Protein AF-A0A3R7EW18-F1 (afdb_monomer)

Mean predicted aligned error: 2.16 Å

Foldseek 3Di:
DDDDAAEDEDEDPDQVVVVCCCCPVVVWAWDDDDPAWTWTDDPNHIYMYGD

Secondary structure (DSSP, 8-state):
------EEEEE-S-HHHHHHIIIIIT-PEEEEEETTEEEEEETTEEEEEE-

Sequence (51 aa):
MIKTVWCVTFYVSDLKRAAKFYEE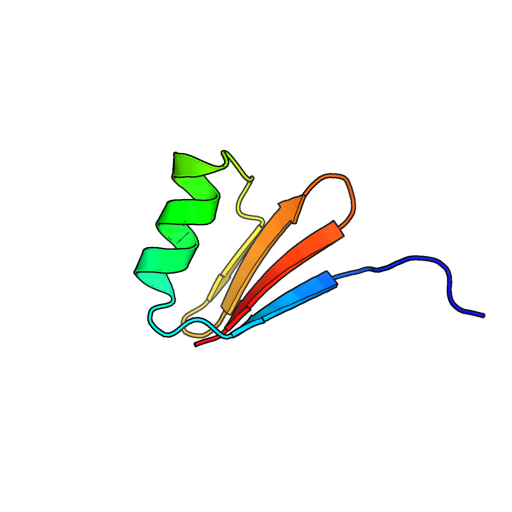TLGLEKKYEFSSYVGFECGGVEIGLIP

Solvent-accessible surface area (backbone atoms only — not comparable to full-atom values): 3067 Å² total; per-residue (Å²): 133,93,86,75,76,61,66,52,75,44,80,34,100,46,54,70,64,49,51,49,42,45,36,72,73,68,63,35,51,75,74,44,84,54,101,68,37,38,31,26,54,56,95,84,28,35,42,34,39,30,96

Structure (mmCIF, N/CA/C/O backbone):
data_AF-A0A3R7EW18-F1
#
_entry.id   AF-A0A3R7EW18-F1
#
loop_
_atom_site.group_PDB
_atom_site.id
_atom_site.type_symbol
_atom_site.label_atom_id
_atom_site.label_alt_id
_atom_site.label_comp_id
_atom_site.label_asym_id
_atom_site.label_entity_id
_atom_site.label_seq_id
_atom_site.pdbx_PDB_ins_code
_atom_site.Cartn_x
_atom_site.Cartn_y
_atom_site.Cartn_z
_atom_site.occupancy
_atom_site.B_iso_or_equiv
_atom_site.auth_seq_id
_atom_site.auth_comp_id
_atom_site.auth_asym_id
_atom_site.auth_atom_id
_atom_site.pdbx_PDB_model_num
ATOM 1 N N . MET A 1 1 ? -9.039 -17.874 15.366 1.00 84.06 1 MET A N 1
ATOM 2 C CA . MET A 1 1 ? -10.275 -17.171 14.951 1.00 84.06 1 MET A CA 1
ATOM 3 C C . MET A 1 1 ? -9.861 -15.897 14.222 1.00 84.06 1 MET A C 1
ATOM 5 O O . MET A 1 1 ? -9.098 -15.135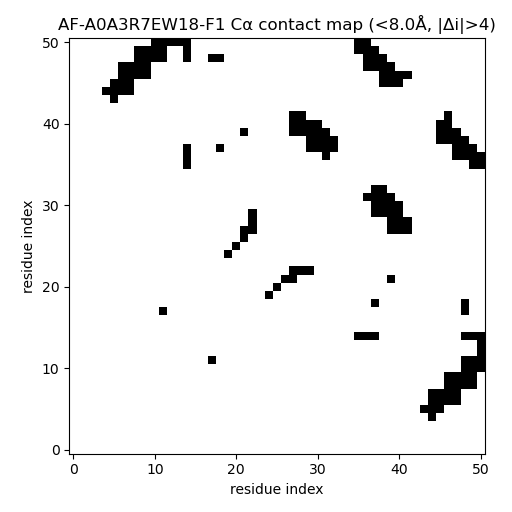 14.804 1.00 84.06 1 MET A O 1
ATOM 9 N N . ILE A 1 2 ? -10.274 -15.701 12.968 1.00 92.00 2 ILE A N 1
ATOM 10 C CA . ILE A 1 2 ? -9.945 -14.500 12.172 1.00 92.00 2 ILE A CA 1
ATOM 11 C C . ILE A 1 2 ? -10.746 -13.304 12.717 1.00 92.00 2 ILE A C 1
ATOM 13 O O . ILE A 1 2 ? -11.891 -13.487 13.128 1.00 92.00 2 ILE A O 1
ATOM 17 N N . LYS A 1 3 ? -10.136 -12.112 12.782 1.00 92.56 3 LYS A N 1
ATOM 18 C CA . LYS A 1 3 ? -10.741 -10.912 13.397 1.00 92.56 3 LYS A CA 1
ATOM 19 C C . LYS A 1 3 ? -11.122 -9.841 12.381 1.00 92.56 3 LYS A C 1
ATOM 21 O O . LYS A 1 3 ? -12.235 -9.340 12.432 1.00 92.56 3 LYS A O 1
ATOM 26 N N . THR A 1 4 ? -10.206 -9.501 11.482 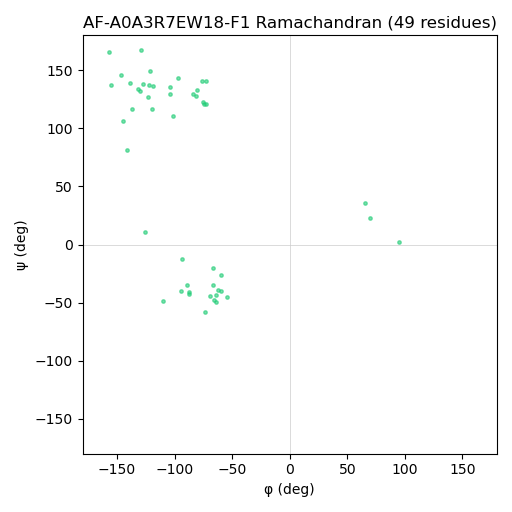1.00 94.06 4 THR A N 1
ATOM 27 C CA . THR A 1 4 ? -10.407 -8.482 10.449 1.00 94.06 4 THR A CA 1
ATOM 28 C C . THR A 1 4 ? -9.456 -8.731 9.282 1.00 94.06 4 THR A C 1
ATOM 30 O O . THR A 1 4 ? -8.491 -9.489 9.420 1.00 94.06 4 THR A O 1
ATOM 33 N N . VAL A 1 5 ? -9.720 -8.080 8.153 1.00 94.38 5 VAL A N 1
ATOM 34 C CA . VAL A 1 5 ? -8.733 -7.919 7.087 1.00 94.38 5 VAL A CA 1
ATOM 35 C C . VAL A 1 5 ? -7.730 -6.868 7.547 1.00 94.38 5 VAL A C 1
ATOM 37 O O . VAL A 1 5 ? -8.111 -5.749 7.872 1.00 94.38 5 VAL A O 1
ATOM 40 N N . TRP A 1 6 ? -6.460 -7.255 7.623 1.00 95.12 6 TRP A N 1
ATOM 41 C CA . TRP A 1 6 ? -5.384 -6.351 8.025 1.00 95.12 6 TRP A CA 1
ATOM 42 C C . TRP A 1 6 ? -4.813 -5.575 6.831 1.00 95.12 6 TRP A C 1
ATOM 44 O O . TRP A 1 6 ? -4.611 -4.369 6.924 1.00 95.12 6 TRP A O 1
ATOM 54 N N . CYS A 1 7 ? -4.603 -6.254 5.700 1.00 96.56 7 CYS A N 1
ATOM 55 C CA . CYS A 1 7 ? -4.004 -5.673 4.503 1.00 96.56 7 CYS A CA 1
ATOM 56 C C . CYS A 1 7 ? -4.594 -6.301 3.234 1.00 96.56 7 CYS A C 1
ATOM 58 O O . CYS A 1 7 ? -4.910 -7.496 3.215 1.00 96.56 7 CYS A O 1
ATOM 60 N N . VAL A 1 8 ? -4.717 -5.494 2.181 1.00 97.50 8 VAL A N 1
ATOM 61 C CA . VAL A 1 8 ? -4.981 -5.924 0.805 1.00 97.50 8 VAL A CA 1
ATOM 62 C C . VAL A 1 8 ? -3.817 -5.455 -0.063 1.00 97.50 8 VAL A C 1
ATOM 64 O O . VAL A 1 8 ? -3.594 -4.256 -0.212 1.00 97.50 8 VAL A O 1
ATOM 67 N N . THR A 1 9 ? -3.076 -6.398 -0.644 1.00 98.19 9 THR A N 1
ATOM 68 C CA . THR A 1 9 ? -1.912 -6.093 -1.486 1.00 98.19 9 THR A CA 1
ATOM 69 C C . THR A 1 9 ? -2.232 -6.277 -2.968 1.00 98.19 9 THR A C 1
ATOM 71 O O . THR A 1 9 ? -2.716 -7.333 -3.376 1.00 98.19 9 THR A O 1
ATOM 74 N N . PHE A 1 10 ? -1.924 -5.265 -3.777 1.00 98.50 10 PHE A N 1
ATOM 75 C CA . PHE A 1 10 ? -2.050 -5.287 -5.231 1.00 98.50 10 PHE A CA 1
ATOM 76 C C . PHE A 1 10 ? -0.683 -5.446 -5.898 1.00 98.50 10 PHE A C 1
ATOM 78 O O . PHE A 1 10 ? 0.271 -4.747 -5.552 1.00 98.50 10 PHE A O 1
ATOM 85 N N . TYR A 1 11 ? -0.622 -6.320 -6.903 1.00 98.38 11 TYR A N 1
ATOM 86 C CA . TYR A 1 11 ? 0.490 -6.359 -7.850 1.00 98.38 11 TYR A CA 1
ATOM 87 C C . TYR A 1 11 ? 0.281 -5.289 -8.923 1.00 98.38 11 TYR A C 1
ATOM 89 O O . TYR A 1 11 ? -0.792 -5.222 -9.530 1.00 98.38 11 TYR A O 1
ATOM 97 N N . VAL A 1 12 ? 1.284 -4.444 -9.149 1.00 98.25 12 VAL A N 1
ATOM 98 C CA . VAL A 1 12 ? 1.198 -3.281 -10.038 1.00 98.25 12 VAL A CA 1
ATOM 99 C C . VAL A 1 12 ? 2.382 -3.235 -10.991 1.00 98.25 12 VAL A C 1
ATOM 101 O O . VAL A 1 12 ? 3.523 -3.326 -10.585 1.00 98.25 12 VAL A O 1
ATOM 104 N N . SER A 1 13 ? 2.143 -2.993 -12.277 1.00 97.75 13 SER A N 1
ATOM 105 C CA . SER A 1 13 ? 3.223 -3.001 -13.276 1.00 97.75 13 SER A CA 1
ATOM 106 C C . SER A 1 13 ? 4.258 -1.875 -13.116 1.00 97.75 13 SER A C 1
ATOM 108 O O . SER A 1 13 ? 5.340 -1.945 -13.689 1.00 97.75 13 SER A O 1
ATOM 110 N N . ASP A 1 14 ?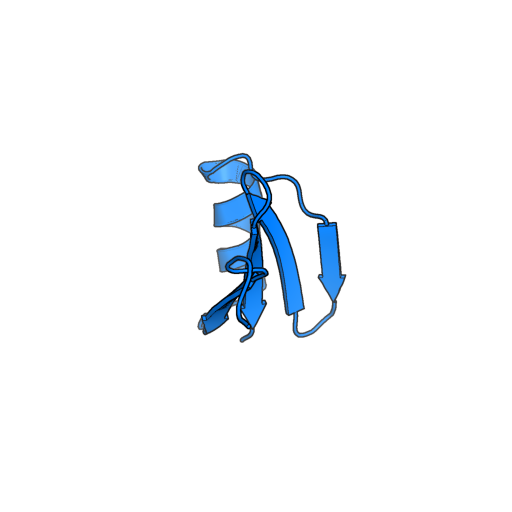 3.906 -0.798 -12.409 1.00 97.94 14 ASP A N 1
ATOM 111 C CA . ASP A 1 14 ? 4.785 0.337 -12.115 1.00 97.94 14 ASP A CA 1
ATOM 112 C C . ASP A 1 14 ? 4.464 0.866 -10.712 1.00 97.94 14 ASP A C 1
ATOM 114 O O . ASP A 1 14 ? 3.434 1.516 -10.493 1.00 97.94 14 ASP A O 1
ATOM 118 N N . LEU A 1 15 ? 5.356 0.576 -9.760 1.00 98.31 15 LEU A N 1
ATOM 119 C CA . LEU A 1 15 ? 5.172 0.925 -8.353 1.00 98.31 15 LEU A CA 1
ATOM 120 C C . LEU A 1 15 ? 5.080 2.442 -8.134 1.00 98.31 15 LEU A C 1
ATOM 122 O O . LEU A 1 15 ? 4.248 2.896 -7.352 1.00 98.31 15 LEU A O 1
ATOM 126 N N . LYS A 1 16 ? 5.887 3.239 -8.847 1.00 97.69 16 LYS A N 1
ATOM 127 C CA . LYS A 1 16 ? 5.915 4.703 -8.681 1.00 97.69 16 LYS A CA 1
ATOM 128 C C . LYS A 1 16 ? 4.634 5.338 -9.202 1.00 97.69 16 LYS A C 1
ATOM 130 O O . LYS A 1 16 ? 4.053 6.199 -8.542 1.00 97.69 16 LYS A O 1
ATOM 135 N N . ARG A 1 17 ? 4.174 4.901 -10.377 1.00 98.25 17 ARG A N 1
ATOM 136 C CA . ARG A 1 17 ? 2.920 5.377 -10.966 1.00 98.25 17 ARG A CA 1
ATOM 137 C C . ARG A 1 17 ? 1.724 5.002 -10.095 1.00 98.25 17 ARG A C 1
ATOM 139 O O . ARG A 1 17 ? 0.845 5.839 -9.901 1.00 98.25 17 ARG A O 1
ATOM 146 N N . ALA A 1 18 ? 1.687 3.774 -9.579 1.00 98.50 18 ALA A N 1
ATOM 147 C CA . ALA A 1 18 ? 0.613 3.331 -8.700 1.00 98.50 18 ALA A CA 1
ATOM 148 C C . ALA A 1 18 ? 0.621 4.110 -7.378 1.00 98.50 18 ALA A C 1
ATOM 150 O O . ALA A 1 18 ? -0.408 4.664 -7.006 1.00 98.50 18 ALA A O 1
ATOM 151 N N . ALA A 1 19 ? 1.777 4.250 -6.722 1.00 98.31 19 ALA A N 1
ATOM 152 C CA . ALA A 1 19 ? 1.894 5.022 -5.486 1.00 98.31 19 ALA A CA 1
ATOM 153 C C . ALA A 1 19 ? 1.364 6.455 -5.653 1.00 98.31 19 ALA A C 1
ATOM 155 O O . ALA A 1 19 ? 0.549 6.899 -4.849 1.00 98.31 19 ALA A O 1
ATOM 156 N N . LYS A 1 20 ? 1.722 7.131 -6.754 1.00 98.31 20 LYS A N 1
ATOM 157 C CA . LYS A 1 20 ? 1.210 8.470 -7.077 1.00 98.31 20 LYS A CA 1
ATOM 158 C C . LYS A 1 20 ? -0.316 8.507 -7.225 1.00 98.31 20 LYS A C 1
ATOM 160 O O . LYS A 1 20 ? -0.951 9.456 -6.783 1.00 98.31 20 LYS A O 1
ATOM 165 N N . PHE A 1 21 ? -0.917 7.491 -7.842 1.00 98.56 21 PHE A N 1
ATOM 166 C CA . PHE A 1 21 ? -2.373 7.408 -7.978 1.00 98.56 21 PHE A CA 1
ATOM 167 C C . PHE A 1 21 ? -3.065 7.278 -6.613 1.00 98.56 21 PHE A C 1
ATOM 169 O O . PHE A 1 21 ? -3.984 8.042 -6.320 1.00 98.56 21 PHE A O 1
ATOM 176 N N . TYR A 1 22 ? -2.611 6.353 -5.764 1.00 98.31 22 TYR A N 1
ATOM 177 C CA . TYR A 1 22 ? -3.213 6.152 -4.441 1.00 98.31 22 TYR A CA 1
ATOM 178 C C . TYR A 1 22 ? -2.990 7.359 -3.512 1.00 98.31 22 TYR A C 1
ATOM 180 O O . TYR A 1 22 ? -3.892 7.720 -2.760 1.00 98.31 22 TYR A O 1
ATOM 188 N N . GLU A 1 23 ? -1.845 8.034 -3.616 1.00 98.31 23 GLU A N 1
ATOM 189 C CA . GLU A 1 23 ? -1.540 9.241 -2.842 1.00 98.31 23 GLU A CA 1
ATOM 190 C C . GLU A 1 23 ? -2.319 10.467 -3.340 1.00 98.31 23 GLU A C 1
ATOM 192 O O . GLU A 1 23 ? -3.079 11.071 -2.592 1.00 98.31 23 GLU A O 1
ATOM 197 N N . GLU A 1 24 ? -2.175 10.839 -4.612 1.00 98.38 24 GLU A N 1
ATOM 198 C CA . GLU A 1 24 ? -2.677 12.125 -5.112 1.00 98.38 24 GLU A CA 1
ATOM 199 C C . GLU A 1 24 ? -4.119 12.054 -5.620 1.00 98.38 24 GLU A C 1
ATOM 201 O O . GLU A 1 24 ? -4.865 13.022 -5.497 1.00 98.38 24 GLU A O 1
ATOM 206 N N . THR A 1 25 ? -4.522 10.930 -6.225 1.00 98.19 25 THR A N 1
ATOM 207 C CA . THR A 1 25 ? -5.874 10.796 -6.800 1.00 98.19 25 THR A CA 1
ATOM 208 C C . THR A 1 25 ? -6.875 10.316 -5.760 1.00 98.19 25 THR A C 1
ATOM 210 O O . THR A 1 25 ? -8.001 10.807 -5.728 1.00 98.19 25 THR A O 1
ATOM 213 N N . LEU A 1 26 ? -6.477 9.361 -4.915 1.00 97.44 26 LEU A N 1
ATOM 214 C CA . LEU A 1 26 ? -7.341 8.842 -3.853 1.00 97.44 26 LEU A CA 1
ATOM 215 C C . LEU A 1 26 ? -7.139 9.553 -2.511 1.00 97.44 26 LEU A C 1
ATOM 217 O O . LEU A 1 26 ? -7.975 9.394 -1.624 1.00 97.44 26 LEU A O 1
ATOM 221 N N . GLY A 1 27 ? -6.076 10.349 -2.361 1.00 97.81 27 GLY A N 1
ATOM 222 C CA . GLY A 1 27 ? -5.814 11.101 -1.134 1.00 97.81 27 GLY A CA 1
ATOM 223 C C . GLY A 1 27 ? -5.421 10.217 0.048 1.00 97.81 27 GLY A C 1
ATOM 224 O O . GLY A 1 27 ? -5.647 10.617 1.190 1.00 97.81 27 GLY A O 1
ATOM 225 N N . LEU A 1 28 ? -4.908 9.005 -0.197 1.00 98.12 28 LEU A N 1
ATOM 226 C CA . LEU A 1 28 ? -4.555 8.093 0.887 1.00 98.12 28 LEU A CA 1
ATOM 227 C C . LEU A 1 28 ? -3.248 8.511 1.556 1.00 98.12 28 LEU A C 1
ATOM 229 O O . LEU A 1 28 ? -2.273 8.876 0.898 1.00 98.12 28 LEU A O 1
ATOM 233 N N . GLU A 1 29 ? -3.210 8.380 2.880 1.00 97.44 29 GLU A N 1
ATOM 234 C CA . GLU A 1 29 ? -2.006 8.632 3.662 1.00 97.44 29 GLU A CA 1
ATOM 235 C C . GLU A 1 29 ? -0.998 7.501 3.446 1.00 97.44 29 GLU A C 1
ATOM 237 O O . GLU A 1 29 ? -1.272 6.327 3.719 1.00 97.44 29 GLU A O 1
ATOM 242 N N . LYS A 1 30 ? 0.193 7.853 2.961 1.00 97.44 30 LYS A N 1
ATOM 243 C CA . LYS A 1 30 ? 1.292 6.906 2.792 1.00 97.44 30 LYS A CA 1
ATOM 244 C C . LYS A 1 30 ? 1.920 6.583 4.147 1.00 97.44 30 LYS A C 1
ATOM 246 O O . LYS A 1 30 ? 2.423 7.469 4.831 1.00 97.44 30 LYS A O 1
ATOM 251 N N . LYS A 1 31 ? 1.934 5.300 4.504 1.00 96.75 31 LYS A N 1
ATOM 252 C CA . LYS A 1 31 ? 2.533 4.790 5.748 1.00 96.75 31 LYS A CA 1
ATOM 253 C C . LYS A 1 31 ? 3.964 4.309 5.565 1.00 96.75 31 LYS A C 1
ATOM 255 O O . LYS A 1 31 ? 4.804 4.535 6.432 1.00 96.75 31 LYS A O 1
ATOM 260 N N . TYR A 1 32 ? 4.231 3.636 4.448 1.00 94.50 32 TYR A N 1
ATOM 261 C CA . TYR A 1 32 ? 5.516 3.001 4.174 1.00 94.50 32 TYR A CA 1
ATOM 262 C C . TYR A 1 32 ? 5.921 3.224 2.723 1.00 94.50 32 TYR A C 1
ATOM 264 O O . TYR A 1 32 ? 5.095 3.085 1.822 1.00 94.50 32 TYR A O 1
ATOM 272 N N . GLU A 1 33 ? 7.202 3.504 2.494 1.00 96.44 33 GLU A N 1
ATOM 273 C CA . GLU A 1 33 ? 7.787 3.577 1.157 1.00 96.44 33 GLU A CA 1
ATOM 274 C C . GLU A 1 33 ? 9.146 2.871 1.153 1.00 96.44 33 GLU A C 1
ATOM 276 O O . GLU A 1 33 ? 10.086 3.274 1.839 1.00 96.44 33 GLU A O 1
ATOM 281 N N . PHE A 1 34 ? 9.234 1.795 0.375 1.00 96.38 34 PHE A N 1
ATOM 282 C CA . PHE A 1 34 ? 10.439 1.012 0.129 1.00 96.38 34 PHE A CA 1
ATOM 283 C C . PHE A 1 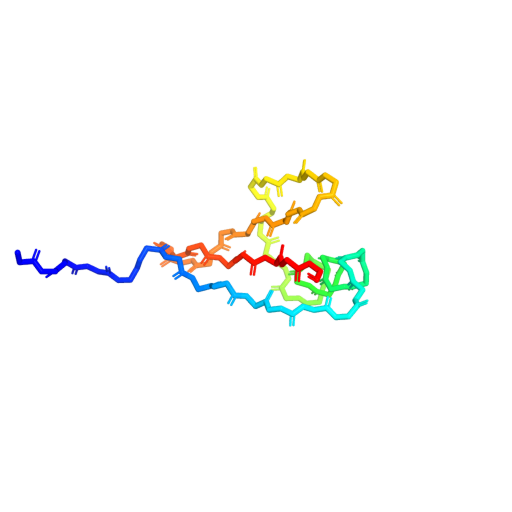34 ? 10.639 0.838 -1.380 1.00 96.38 34 PHE A C 1
ATOM 285 O O . PHE A 1 34 ? 9.736 1.072 -2.181 1.00 96.38 34 PHE A O 1
ATOM 292 N N . SER A 1 35 ? 11.818 0.366 -1.790 1.00 94.81 35 SER A N 1
ATOM 293 C CA . SER A 1 35 ? 12.140 0.162 -3.211 1.00 94.81 35 SER A CA 1
ATOM 294 C C . SER A 1 35 ? 11.206 -0.820 -3.931 1.00 94.81 35 SER A C 1
ATOM 296 O O . SER A 1 35 ? 11.039 -0.715 -5.143 1.00 94.81 35 SER A O 1
ATOM 298 N N . SER A 1 36 ? 10.605 -1.762 -3.201 1.00 96.31 36 SER A N 1
ATOM 299 C CA . SER A 1 36 ? 9.731 -2.811 -3.736 1.00 96.31 36 SER A CA 1
ATOM 300 C C . SER A 1 36 ? 8.358 -2.871 -3.061 1.00 96.31 36 SER A C 1
ATOM 302 O O . SER A 1 36 ? 7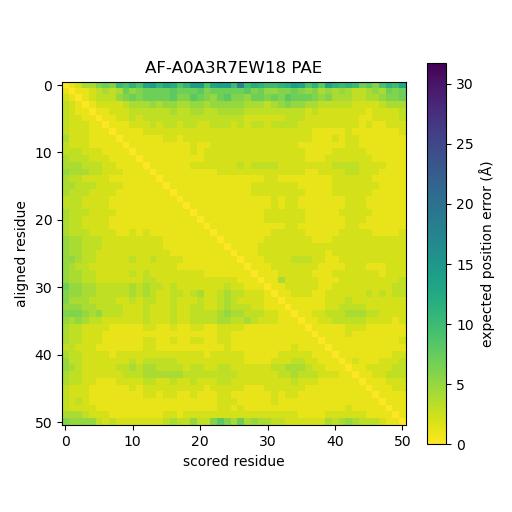.648 -3.859 -3.233 1.00 96.31 36 SER A O 1
ATOM 304 N N . TYR A 1 37 ? 8.002 -1.875 -2.246 1.00 98.06 37 TYR A N 1
ATOM 305 C CA . TYR A 1 37 ? 6.731 -1.862 -1.527 1.00 98.06 37 TYR A CA 1
ATOM 306 C C . TYR A 1 37 ? 6.287 -0.447 -1.181 1.00 98.06 37 TYR A C 1
ATOM 308 O O . TYR A 1 37 ? 7.090 0.345 -0.690 1.00 98.06 37 TYR A O 1
ATOM 316 N N . VAL A 1 38 ? 5.001 -0.155 -1.351 1.00 98.50 38 VAL A N 1
ATOM 317 C CA . VAL A 1 38 ? 4.376 1.054 -0.797 1.00 98.50 38 VAL A CA 1
ATOM 318 C C . VAL A 1 38 ? 3.109 0.657 -0.053 1.00 98.50 38 VAL A C 1
ATOM 320 O O . VAL A 1 38 ? 2.309 -0.111 -0.579 1.00 98.50 38 VAL A O 1
ATOM 323 N N . GLY A 1 39 ? 2.936 1.170 1.164 1.00 98.38 39 GLY A N 1
ATOM 324 C CA . GLY A 1 39 ? 1.766 0.910 2.002 1.00 98.38 39 GLY A CA 1
ATOM 325 C C . GLY A 1 39 ? 1.000 2.193 2.310 1.00 98.38 39 GLY A C 1
ATOM 326 O O . GLY A 1 39 ? 1.613 3.202 2.667 1.00 98.38 39 GLY A O 1
ATOM 327 N N . PHE A 1 40 ? -0.326 2.140 2.216 1.00 98.62 40 PHE A N 1
ATOM 328 C CA . PHE A 1 40 ? -1.238 3.247 2.508 1.00 98.62 40 PHE A CA 1
ATOM 329 C C . PHE A 1 40 ? -2.237 2.888 3.606 1.00 98.62 40 PHE A C 1
ATOM 331 O O . PHE 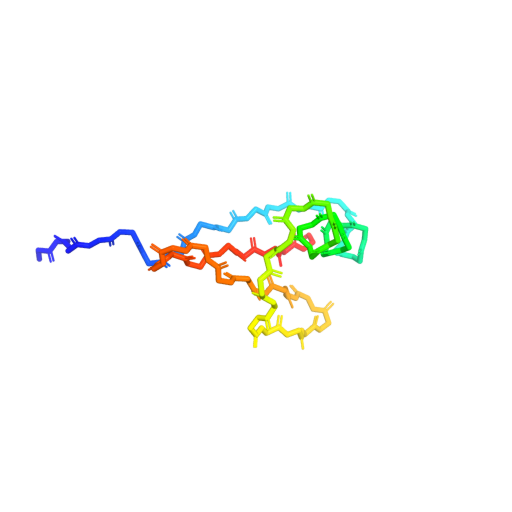A 1 40 ? -2.659 1.737 3.717 1.00 98.62 40 PHE A O 1
ATOM 338 N N . GLU A 1 41 ? -2.658 3.888 4.376 1.00 97.81 41 GLU A N 1
ATOM 339 C CA . GLU A 1 41 ? -3.780 3.771 5.305 1.00 97.81 41 GLU A CA 1
ATOM 340 C C . GLU A 1 41 ? -5.116 4.006 4.599 1.00 97.81 41 GLU A C 1
ATOM 342 O O . GLU A 1 41 ? -5.308 5.016 3.920 1.00 97.81 41 GLU A O 1
ATOM 347 N N . CYS A 1 42 ? -6.061 3.090 4.804 1.00 96.69 42 CYS A N 1
ATOM 348 C CA . CYS A 1 42 ? -7.410 3.188 4.268 1.00 96.69 42 CYS A CA 1
ATOM 349 C C . CYS A 1 42 ? -8.441 2.676 5.288 1.00 96.69 42 CYS A C 1
ATOM 351 O O . CYS A 1 42 ? -8.923 1.546 5.204 1.00 96.69 42 CYS A O 1
ATOM 353 N N . GLY A 1 43 ? -8.811 3.524 6.253 1.00 93.56 43 GLY A N 1
ATOM 354 C CA . GLY A 1 43 ? -9.956 3.275 7.141 1.00 93.56 43 GLY A CA 1
ATOM 355 C C . GLY A 1 43 ? -9.802 2.067 8.074 1.00 93.56 43 GLY A C 1
ATOM 356 O O . GLY A 1 43 ? -10.776 1.368 8.345 1.00 93.56 43 GLY A O 1
ATOM 357 N N . GLY A 1 44 ? -8.589 1.810 8.556 1.00 94.62 44 GLY A N 1
ATOM 358 C CA . GLY A 1 44 ? -8.216 0.688 9.416 1.00 94.62 44 GLY A CA 1
ATOM 359 C C . GLY A 1 44 ? -7.664 -0.525 8.664 1.00 94.62 44 GLY A C 1
ATOM 360 O O . GLY A 1 44 ? -7.368 -1.537 9.301 1.00 94.62 44 GLY A O 1
ATOM 361 N N . VAL A 1 45 ? -7.533 -0.437 7.336 1.00 96.31 45 VAL A N 1
ATOM 362 C CA . VAL A 1 45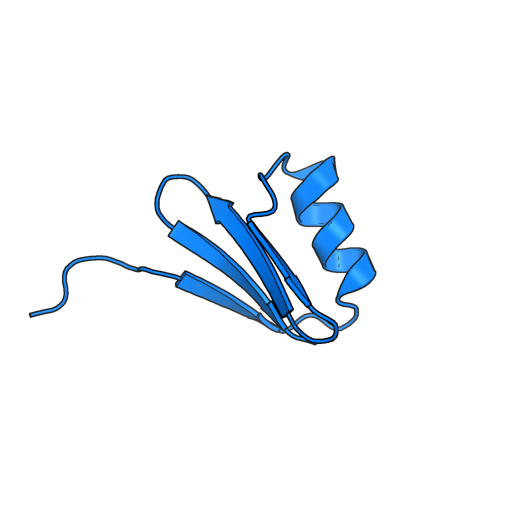 ? -6.969 -1.482 6.473 1.00 96.31 45 VAL A CA 1
ATOM 363 C C . VAL A 1 45 ? -5.786 -0.912 5.701 1.00 96.31 45 VAL A C 1
ATOM 365 O O . VAL A 1 45 ? -5.849 0.197 5.171 1.00 96.31 45 VAL A O 1
ATOM 368 N N . GLU A 1 46 ? -4.713 -1.689 5.607 1.00 97.94 46 GLU A N 1
ATOM 369 C CA . GLU A 1 46 ? -3.567 -1.330 4.782 1.00 97.94 46 GLU A CA 1
ATOM 370 C C . GLU A 1 46 ? -3.821 -1.666 3.306 1.00 97.94 46 GLU A C 1
ATOM 372 O O . GLU A 1 46 ? -4.250 -2.774 2.970 1.00 97.94 46 GLU A O 1
ATOM 377 N N . ILE A 1 47 ? -3.514 -0.720 2.419 1.00 98.38 47 ILE A N 1
ATOM 378 C CA . ILE A 1 47 ? -3.404 -0.971 0.981 1.00 98.38 47 ILE A CA 1
ATOM 379 C C . ILE A 1 47 ? -1.925 -1.072 0.621 1.00 98.38 47 ILE A C 1
ATOM 381 O O . ILE A 1 47 ? -1.205 -0.074 0.658 1.00 98.38 47 ILE A O 1
ATOM 385 N N . GLY A 1 48 ? -1.484 -2.277 0.271 1.00 98.50 48 GLY A N 1
ATOM 386 C CA . GLY A 1 48 ? -0.113 -2.557 -0.146 1.00 98.50 48 GLY A CA 1
ATOM 387 C C . GLY A 1 48 ? 0.040 -2.578 -1.663 1.00 98.50 48 GLY A C 1
ATOM 388 O O . GLY A 1 48 ? -0.828 -3.094 -2.366 1.00 98.50 48 GLY A O 1
ATOM 389 N N . LEU A 1 49 ? 1.162 -2.081 -2.174 1.00 98.75 49 LEU A N 1
ATOM 390 C CA . LEU A 1 49 ? 1.534 -2.125 -3.587 1.00 98.75 49 LEU A CA 1
ATOM 391 C C . LEU A 1 49 ? 2.884 -2.826 -3.741 1.00 98.75 49 LEU A C 1
ATOM 393 O O . LEU A 1 49 ? 3.859 -2.421 -3.107 1.00 98.75 49 LEU A O 1
ATOM 397 N N . ILE A 1 50 ? 2.944 -3.844 -4.599 1.00 98.38 50 ILE A N 1
ATOM 398 C CA . ILE A 1 50 ? 4.165 -4.585 -4.952 1.00 98.38 50 ILE A CA 1
ATOM 399 C C . ILE A 1 50 ? 4.299 -4.601 -6.483 1.00 98.38 50 ILE A C 1
ATOM 401 O O . ILE A 1 50 ? 3.281 -4.774 -7.153 1.00 98.38 50 ILE A O 1
ATOM 405 N N . PRO A 1 51 ? 5.504 -4.396 -7.046 1.00 94.44 51 PRO A N 1
ATOM 406 C CA . PRO A 1 51 ? 5.733 -4.503 -8.484 1.00 94.44 51 PRO A CA 1
ATOM 407 C C . PRO A 1 51 ? 5.535 -5.925 -9.035 1.00 94.44 51 PRO A C 1
ATOM 409 O O . PRO A 1 51 ? 5.856 -6.898 -8.315 1.00 94.44 51 PRO A O 1
#

pLDDT: mean 96.84, std 2.49, range [84.06, 98.75]

Nearest PDB structures 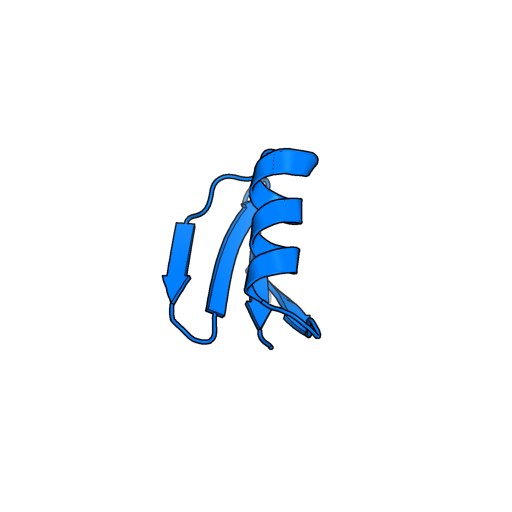(foldseek):
  1npb-assembly2_D  TM=9.648E-01  e=1.800E-04  Serratia marcescens
  5wew-assembly3_E  TM=9.600E-01  e=2.717E-04  Klebsiella pneumoniae 30684/NJST258_2
  1lqp-assembly1_B  TM=9.664E-01  e=3.117E-04  Pseudomonas aeruginosa
  5wew-assembly4_G  TM=9.532E-01  e=4.101E-04  Klebsiella pneumoniae 30684/NJST258_2
  4iag-assembly1_A-2  TM=8.375E-01  e=8.723E-04  Streptomyces pilosus

Radius of gyration: 11.03 Å; Cα contacts (8 Å, |Δi|>4): 85; chains: 1; bounding box: 23×29×28 Å